Protein AF-A0A959S0R4-F1 (afdb_monomer)

Solvent-accessible surface area (backbone atoms only — not comparable to full-atom values): 3894 Å² total; per-residue (Å²): 114,71,70,56,57,52,48,55,52,38,57,51,33,55,76,46,88,86,65,56,71,68,56,47,53,50,51,26,50,52,48,15,63,76,66,75,37,68,75,35,65,75,46,86,43,66,16,50,46,49,54,53,49,51,51,54,52,51,52,52,49,52,40,62,74,65,72,112

Foldseek 3Di:
DVVVVLVVVLVVQLVDQPDDQVVLQVVLVVCCVVLVNCVSNVDRTPSSNVVVVVVSVVVVVVCVVVPD

pLDDT: mean 94.0, std 7.45, range [57.09, 98.69]

Radius of gyration: 13.26 Å; Cα contacts (8 Å, |Δi|>4): 45; chains: 1; bounding box: 32×29×31 Å

Mean predicted aligned error: 3.58 Å

Secondary structure (DSSP, 8-state):
-HHHHHHHHHHHHHHS--S-HHHHHHHHHHHHHHHT-GGGGG--SHHHHHHHHHHHHHHHHHHHHHT-

Sequence (68 aa):
ASRYRVKDLIDCMEEDDISTPEKVKQLREDLAKHHSNEAFLECENMGEILKLQLKSTLAKHIRKVRNI

Structure (mmCIF, N/CA/C/O backbone):
data_AF-A0A959S0R4-F1
#
_entry.id   AF-A0A959S0R4-F1
#
loop_
_atom_site.group_PDB
_atom_site.id
_atom_site.type_symbol
_atom_site.label_atom_id
_atom_site.label_alt_id
_atom_site.label_comp_id
_atom_site.label_asym_id
_atom_site.label_entity_id
_atom_site.label_seq_id
_atom_site.pdbx_PDB_ins_code
_atom_site.Cartn_x
_atom_site.Cartn_y
_atom_site.Cartn_z
_atom_site.occupancy
_atom_site.B_iso_or_equiv
_atom_site.auth_seq_id
_atom_site.auth_comp_id
_atom_site.auth_asym_id
_atom_site.auth_atom_id
_atom_site.pdbx_PDB_model_num
ATOM 1 N N . ALA A 1 1 ? 0.205 -16.004 -17.245 1.00 73.38 1 ALA A N 1
ATOM 2 C CA . ALA A 1 1 ? -0.089 -16.614 -15.931 1.00 73.38 1 ALA A CA 1
ATOM 3 C C . ALA A 1 1 ? 0.226 -15.669 -14.762 1.00 73.38 1 ALA A C 1
ATOM 5 O O . ALA A 1 1 ? -0.701 -15.265 -14.078 1.00 73.38 1 ALA A O 1
ATOM 6 N N . SER A 1 2 ? 1.479 -15.246 -14.547 1.00 85.94 2 SER A N 1
ATOM 7 C CA . SER A 1 2 ? 1.875 -14.520 -13.319 1.00 85.94 2 SER A CA 1
ATOM 8 C C . SER A 1 2 ? 1.223 -13.145 -13.107 1.00 85.94 2 SER A C 1
ATOM 10 O O . SER A 1 2 ? 0.895 -12.816 -11.975 1.00 85.94 2 SER A O 1
ATOM 12 N N . ARG A 1 3 ? 0.970 -12.361 -14.170 1.00 87.75 3 ARG A N 1
ATOM 13 C CA . ARG A 1 3 ? 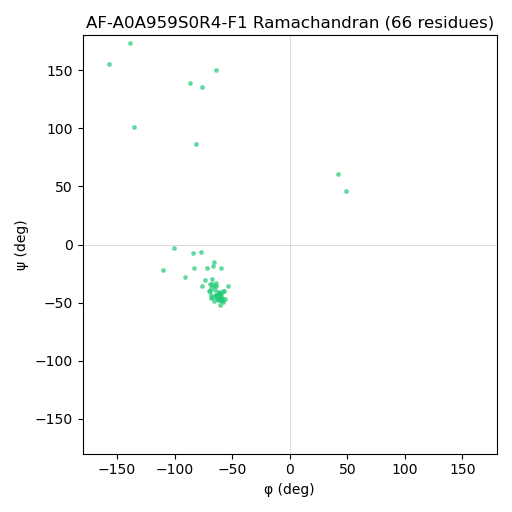0.283 -11.053 -14.057 1.00 87.75 3 ARG A CA 1
ATOM 14 C C . ARG A 1 3 ? -1.127 -11.178 -13.475 1.00 87.75 3 ARG A C 1
ATOM 16 O O . ARG A 1 3 ? -1.516 -10.352 -12.663 1.00 87.75 3 ARG A O 1
ATOM 23 N N . TYR A 1 4 ? -1.870 -12.198 -13.904 1.00 92.75 4 TYR A N 1
ATOM 24 C CA . TYR A 1 4 ? -3.242 -12.423 -13.451 1.00 92.75 4 TYR A CA 1
ATOM 25 C C . TYR A 1 4 ? -3.267 -12.838 -11.984 1.00 92.75 4 TYR A C 1
ATOM 27 O O . TYR A 1 4 ? -3.964 -12.214 -11.213 1.00 92.75 4 TYR A O 1
ATOM 35 N N . ARG A 1 5 ? -2.365 -13.730 -11.558 1.00 94.62 5 ARG A N 1
ATOM 36 C CA . ARG A 1 5 ? -2.246 -14.114 -10.141 1.00 94.62 5 ARG A CA 1
ATOM 37 C C . ARG A 1 5 ? -1.985 -12.934 -9.200 1.00 94.62 5 ARG A C 1
ATOM 39 O O . ARG A 1 5 ? -2.511 -12.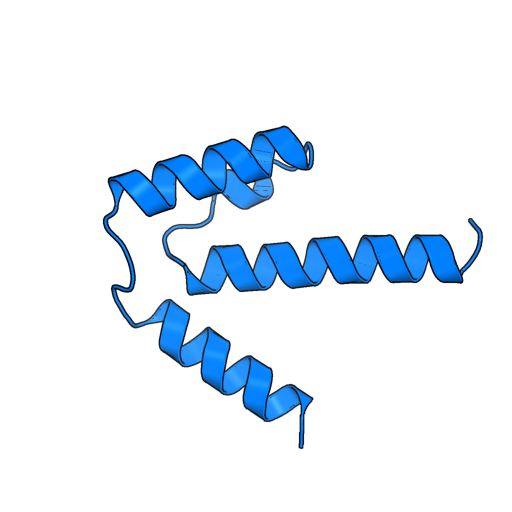909 -8.099 1.00 94.62 5 ARG A O 1
ATOM 46 N N . VAL A 1 6 ? -1.139 -11.985 -9.612 1.00 92.94 6 VAL A N 1
ATOM 47 C CA . VAL A 1 6 ? -0.871 -10.778 -8.810 1.00 92.94 6 VAL A CA 1
ATOM 48 C C . VAL A 1 6 ? -2.094 -9.869 -8.778 1.00 92.94 6 VAL A C 1
ATOM 50 O O . VAL A 1 6 ? -2.397 -9.315 -7.731 1.00 92.94 6 VAL A O 1
ATOM 53 N N . LYS A 1 7 ? -2.795 -9.730 -9.909 1.00 93.94 7 LYS A N 1
ATOM 54 C CA . LYS A 1 7 ? -4.050 -8.981 -9.965 1.00 93.94 7 LYS A CA 1
ATOM 55 C C . LYS A 1 7 ? -5.092 -9.603 -9.037 1.00 93.94 7 LYS A C 1
ATOM 57 O O . LYS A 1 7 ? -5.588 -8.890 -8.185 1.00 93.94 7 LYS A O 1
ATOM 62 N N . ASP A 1 8 ? -5.343 -10.903 -9.153 1.00 95.88 8 ASP A N 1
ATOM 63 C CA . ASP A 1 8 ? -6.340 -11.607 -8.341 1.00 95.88 8 ASP A CA 1
ATOM 64 C C . ASP A 1 8 ? -6.035 -11.459 -6.843 1.00 95.88 8 ASP A C 1
ATOM 66 O O . ASP A 1 8 ? -6.933 -11.216 -6.049 1.00 95.88 8 ASP A O 1
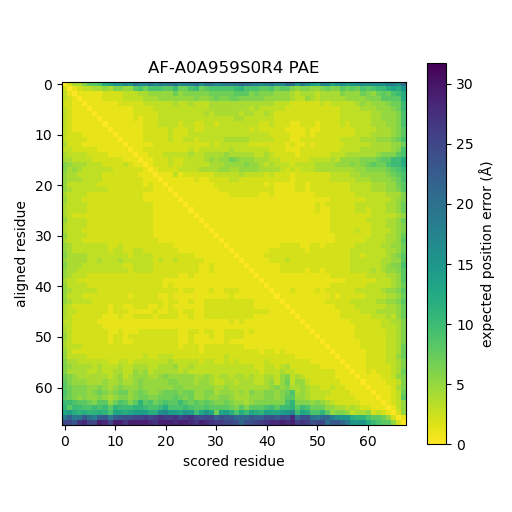ATOM 70 N N . LEU A 1 9 ? -4.754 -11.533 -6.456 1.00 95.19 9 LEU A N 1
ATOM 71 C CA . LEU A 1 9 ? -4.343 -11.295 -5.073 1.00 95.19 9 LEU A CA 1
ATOM 72 C C . LEU A 1 9 ? -4.651 -9.863 -4.613 1.00 95.19 9 LEU A C 1
ATOM 74 O O . LEU A 1 9 ? -5.177 -9.689 -3.522 1.00 95.19 9 LEU A O 1
ATOM 78 N N . ILE A 1 10 ? -4.310 -8.849 -5.414 1.00 96.38 10 ILE A N 1
ATOM 79 C CA . ILE A 1 10 ? -4.580 -7.444 -5.070 1.00 96.38 10 ILE A CA 1
ATOM 80 C C . ILE A 1 10 ? -6.086 -7.193 -5.002 1.00 96.38 10 ILE A C 1
ATOM 82 O O . ILE A 1 10 ? -6.523 -6.550 -4.059 1.00 96.38 10 ILE A O 1
ATOM 86 N N . ASP A 1 11 ? -6.855 -7.723 -5.954 1.00 96.38 11 ASP A N 1
ATOM 87 C CA . ASP A 1 11 ? -8.309 -7.573 -5.997 1.00 96.38 11 ASP A CA 1
ATOM 88 C C . ASP A 1 11 ? -8.937 -8.172 -4.716 1.00 96.38 11 ASP A C 1
ATOM 90 O O . ASP A 1 11 ? -9.760 -7.520 -4.085 1.00 96.38 11 ASP A O 1
ATOM 94 N N . CYS A 1 12 ? -8.487 -9.347 -4.244 1.00 97.00 12 CYS A N 1
ATOM 95 C CA . CYS A 1 12 ? -8.931 -9.875 -2.944 1.00 97.00 12 CYS A CA 1
ATOM 96 C C . CYS A 1 12 ? -8.547 -8.958 -1.770 1.00 97.00 12 CYS A C 1
ATOM 98 O O . CYS A 1 12 ? -9.335 -8.761 -0.854 1.00 97.00 12 CYS A O 1
ATOM 100 N N . MET A 1 13 ? -7.340 -8.383 -1.786 1.00 96.38 13 MET A N 1
ATOM 101 C CA . MET A 1 13 ? -6.876 -7.488 -0.719 1.00 96.38 13 MET A CA 1
ATOM 102 C C . MET A 1 13 ? -7.565 -6.114 -0.707 1.00 96.38 13 MET A C 1
ATOM 104 O O . MET A 1 13 ? -7.470 -5.420 0.304 1.00 96.38 13 MET A O 1
ATOM 108 N N . GLU A 1 14 ? -8.168 -5.682 -1.820 1.00 96.25 14 GLU A N 1
ATOM 109 C CA . GLU A 1 14 ? -8.973 -4.453 -1.886 1.00 96.25 14 GLU A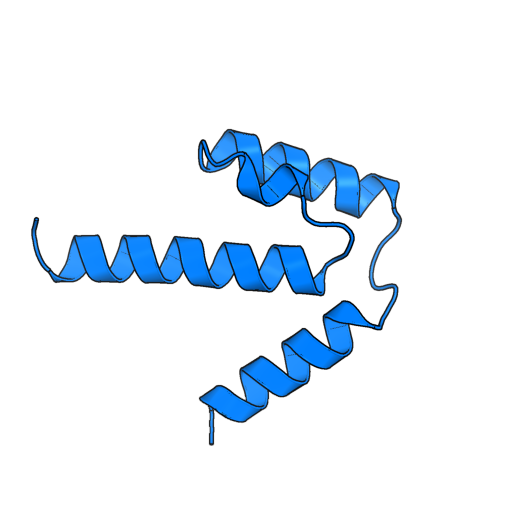 CA 1
ATOM 110 C C . GLU A 1 14 ? -10.335 -4.650 -1.182 1.00 96.25 14 GLU A C 1
ATOM 112 O O . GLU A 1 14 ? -10.844 -3.704 -0.586 1.00 96.25 14 GLU A O 1
ATOM 117 N N . GLU A 1 15 ? -10.881 -5.872 -1.188 1.00 95.19 15 GLU A N 1
ATOM 118 C CA . GLU A 1 15 ? -12.181 -6.215 -0.582 1.00 95.19 15 GLU A CA 1
ATOM 119 C C . GLU A 1 15 ? -12.076 -6.685 0.885 1.00 95.19 15 GLU A C 1
ATOM 121 O O . GLU A 1 15 ? -13.019 -6.524 1.662 1.00 95.19 15 GLU A O 1
ATOM 126 N N . ASP A 1 16 ? -10.941 -7.270 1.280 1.00 94.88 16 ASP A N 1
ATOM 127 C CA . ASP A 1 16 ? -10.731 -7.806 2.629 1.00 94.88 16 ASP A CA 1
ATOM 128 C C . ASP A 1 16 ? -10.217 -6.747 3.626 1.00 94.88 16 ASP A C 1
ATOM 130 O O . ASP A 1 16 ? -9.276 -5.994 3.357 1.00 94.88 16 ASP A O 1
ATOM 134 N N . ASP A 1 17 ? -10.740 -6.774 4.857 1.00 93.94 17 ASP A N 1
ATOM 135 C CA . ASP A 1 17 ? -10.173 -6.023 5.985 1.00 93.94 17 ASP A CA 1
ATOM 136 C C . ASP A 1 17 ? -8.975 -6.775 6.598 1.00 93.94 17 ASP A C 1
ATOM 138 O O . ASP A 1 17 ? -9.096 -7.587 7.519 1.00 93.94 17 ASP A O 1
ATOM 142 N N . ILE A 1 18 ? -7.789 -6.539 6.035 1.00 95.12 18 ILE A N 1
ATOM 143 C CA . ILE A 1 18 ? -6.539 -7.220 6.420 1.00 95.12 18 ILE A CA 1
ATOM 144 C C . ILE A 1 18 ? -5.875 -6.566 7.645 1.00 95.12 18 ILE A C 1
ATOM 146 O O . ILE A 1 18 ? -5.020 -7.172 8.300 1.00 95.12 18 ILE A O 1
ATOM 150 N N . SER A 1 19 ? -6.203 -5.309 7.953 1.00 96.69 19 SER A N 1
ATOM 151 C CA . SER A 1 19 ? -5.533 -4.539 9.002 1.00 96.69 19 SER A CA 1
ATOM 152 C C . SER A 1 19 ? -6.412 -3.417 9.523 1.00 96.69 19 SER A C 1
ATOM 154 O O . SER A 1 19 ? -7.232 -2.884 8.796 1.00 96.69 19 SER A O 1
ATOM 156 N N . THR A 1 20 ? -6.175 -2.977 10.758 1.00 97.69 20 THR A N 1
ATOM 157 C CA . THR A 1 20 ? -7.019 -1.938 11.354 1.00 97.69 20 THR A CA 1
ATOM 158 C C . THR A 1 20 ? -6.915 -0.607 10.593 1.00 97.69 20 THR A C 1
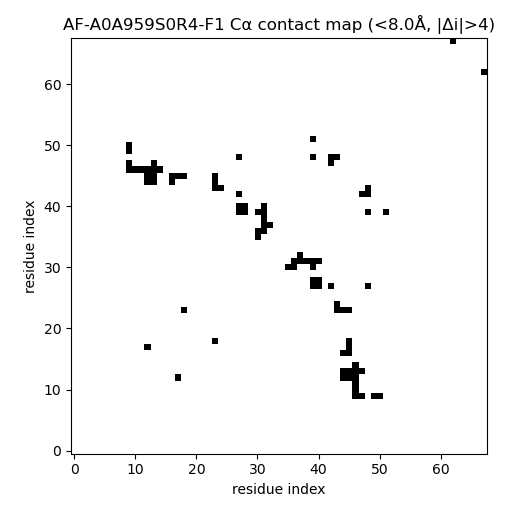ATOM 160 O O . THR A 1 20 ? -5.836 -0.276 10.075 1.00 97.69 20 THR A O 1
ATOM 163 N N . PRO A 1 21 ? -7.982 0.215 10.582 1.00 97.50 21 PRO A N 1
ATOM 164 C CA . PRO A 1 21 ? -7.975 1.521 9.920 1.00 97.50 21 PRO A CA 1
ATOM 165 C C . PRO A 1 21 ? -6.815 2.423 10.365 1.00 97.50 21 PRO A C 1
ATOM 167 O O . PRO A 1 21 ? -6.225 3.141 9.557 1.00 97.50 21 PRO A O 1
ATOM 170 N N . GLU A 1 22 ? -6.425 2.355 11.641 1.00 98.38 22 GLU A N 1
ATOM 171 C CA . GLU A 1 22 ? -5.300 3.121 12.186 1.00 98.38 22 GLU A CA 1
ATOM 172 C C . GLU A 1 22 ? -3.973 2.694 11.559 1.00 98.38 22 GLU A C 1
ATOM 174 O O . GLU A 1 22 ? -3.122 3.540 11.283 1.00 98.38 22 GLU A O 1
ATOM 179 N N . LYS A 1 23 ? -3.784 1.391 11.320 1.00 98.31 23 LYS A N 1
ATOM 180 C CA . LYS A 1 23 ? -2.559 0.857 10.719 1.00 98.31 23 LYS A CA 1
ATOM 181 C C . LYS A 1 23 ? -2.491 1.110 9.223 1.00 98.31 23 LYS A C 1
ATOM 183 O O . LYS A 1 23 ? -1.410 1.441 8.737 1.00 98.31 23 LYS A O 1
ATOM 188 N N . VAL A 1 24 ? -3.619 1.052 8.521 1.00 98.31 24 VAL A N 1
ATOM 189 C CA . VAL A 1 24 ? -3.710 1.468 7.114 1.00 98.31 24 VAL A CA 1
ATOM 190 C C . VAL A 1 24 ? -3.377 2.955 6.980 1.00 98.31 24 VAL A C 1
ATOM 192 O O . VAL A 1 24 ? -2.516 3.328 6.179 1.00 98.31 24 VAL A O 1
ATOM 195 N N . LYS A 1 25 ? -3.973 3.802 7.831 1.00 98.50 25 LYS A N 1
ATOM 196 C CA . LYS A 1 25 ? -3.693 5.242 7.865 1.00 98.50 25 LYS A CA 1
ATOM 197 C C . LYS A 1 25 ? -2.225 5.540 8.178 1.00 98.50 25 LYS A C 1
ATOM 199 O O . LYS A 1 25 ? -1.611 6.348 7.488 1.00 98.50 25 LYS A O 1
ATOM 204 N N . GLN A 1 26 ? -1.655 4.875 9.179 1.00 98.69 26 GLN A N 1
ATOM 205 C CA . GLN A 1 26 ? -0.243 5.043 9.517 1.00 98.69 26 GLN A CA 1
ATOM 206 C C . GLN A 1 26 ? 0.652 4.662 8.325 1.00 98.69 26 GLN A C 1
ATOM 208 O O . GLN A 1 26 ? 1.537 5.421 7.937 1.00 98.69 26 GLN A O 1
ATOM 213 N N . LEU A 1 27 ? 0.399 3.504 7.709 1.00 98.38 27 LEU A N 1
ATOM 214 C CA . LEU A 1 27 ? 1.220 2.993 6.616 1.00 98.38 27 LEU A CA 1
ATOM 215 C C . LEU A 1 27 ? 1.194 3.909 5.389 1.00 98.38 27 LEU A C 1
ATOM 217 O O . LEU A 1 27 ? 2.243 4.182 4.804 1.00 98.38 27 LEU A O 1
ATOM 221 N N . ARG A 1 28 ? 0.014 4.389 4.987 1.00 98.44 28 ARG A N 1
ATOM 222 C CA . ARG A 1 28 ? -0.103 5.263 3.815 1.00 98.44 28 ARG A CA 1
ATOM 223 C C . ARG A 1 28 ? 0.586 6.618 4.027 1.00 98.44 28 ARG A C 1
ATOM 225 O O . ARG A 1 28 ? 1.214 7.126 3.101 1.00 98.44 28 ARG A O 1
ATOM 232 N N . GLU A 1 29 ? 0.538 7.169 5.243 1.00 98.69 29 GLU A N 1
ATOM 233 C CA . GLU A 1 29 ? 1.238 8.408 5.613 1.00 98.69 29 GLU A CA 1
ATOM 234 C C . GLU A 1 29 ? 2.764 8.206 5.605 1.00 98.69 29 GLU A C 1
ATOM 236 O O . GLU A 1 29 ? 3.502 9.001 5.009 1.00 98.69 29 GLU A O 1
ATOM 241 N N . ASP A 1 30 ? 3.239 7.098 6.183 1.00 98.44 30 ASP A N 1
ATOM 242 C CA . ASP A 1 30 ? 4.657 6.730 6.197 1.00 98.44 30 ASP A CA 1
ATOM 243 C C . ASP A 1 30 ? 5.200 6.519 4.770 1.00 98.44 30 ASP A C 1
ATOM 245 O O . ASP A 1 30 ? 6.291 6.997 4.440 1.00 98.44 30 ASP A O 1
ATOM 249 N N . LEU A 1 31 ? 4.434 5.864 3.888 1.00 98.19 31 LEU A N 1
ATOM 250 C CA . LEU A 1 31 ? 4.808 5.654 2.485 1.00 98.19 31 LEU A CA 1
ATOM 251 C C . LEU A 1 31 ? 4.766 6.944 1.662 1.00 98.19 31 LEU A C 1
ATOM 253 O O . LEU A 1 31 ? 5.686 7.176 0.870 1.00 98.19 31 LEU A O 1
ATOM 257 N N . ALA A 1 32 ? 3.765 7.807 1.874 1.00 98.31 32 ALA A N 1
ATOM 258 C CA . ALA A 1 32 ? 3.703 9.122 1.239 1.00 98.31 32 ALA A CA 1
ATOM 259 C C . ALA A 1 32 ? 4.969 9.931 1.543 1.00 98.31 32 ALA A C 1
ATOM 261 O O . ALA A 1 32 ? 5.616 10.453 0.630 1.00 98.31 32 ALA A O 1
ATOM 262 N N . LYS A 1 33 ? 5.378 9.953 2.819 1.00 98.00 33 LYS A N 1
ATOM 263 C CA . LYS A 1 33 ? 6.602 10.618 3.273 1.00 98.00 33 LYS A CA 1
ATOM 264 C C . LYS A 1 33 ? 7.860 9.956 2.716 1.00 98.00 33 LYS A C 1
ATOM 266 O O . LYS A 1 33 ? 8.726 10.645 2.182 1.00 98.00 33 LYS A O 1
ATOM 271 N N . HIS A 1 34 ? 7.972 8.632 2.816 1.00 95.81 34 HIS A N 1
ATOM 272 C CA . HIS A 1 34 ? 9.158 7.890 2.380 1.00 95.81 34 HIS A CA 1
ATOM 273 C C . HIS A 1 34 ? 9.403 7.992 0.867 1.00 95.81 34 HIS A C 1
ATOM 275 O O . HIS A 1 34 ? 10.548 7.976 0.408 1.00 95.81 34 HIS A O 1
ATOM 281 N N . HIS A 1 35 ? 8.339 8.082 0.070 1.00 94.00 35 HIS A N 1
ATOM 282 C CA . HIS A 1 35 ? 8.433 8.173 -1.384 1.00 94.00 35 HIS A CA 1
ATOM 283 C C . HIS A 1 35 ? 8.261 9.583 -1.947 1.00 94.00 35 HIS A C 1
ATOM 285 O O . HIS A 1 35 ? 8.406 9.729 -3.162 1.00 94.00 35 HIS A O 1
ATOM 291 N N . SER A 1 36 ? 7.993 10.589 -1.105 1.00 95.81 36 SER A N 1
ATOM 292 C CA . SER A 1 36 ? 7.606 11.942 -1.532 1.00 95.81 36 SER A CA 1
ATOM 293 C C . SER A 1 36 ? 6.487 11.903 -2.580 1.00 95.81 36 SER A C 1
ATOM 295 O O . SER A 1 36 ? 6.580 12.530 -3.633 1.00 95.81 36 SER A O 1
ATOM 297 N N . ASN A 1 37 ? 5.462 11.088 -2.323 1.00 96.06 37 ASN A N 1
ATOM 298 C CA . ASN A 1 37 ? 4.356 10.848 -3.245 1.00 96.06 37 ASN A CA 1
ATOM 299 C C . ASN A 1 37 ? 3.023 10.886 -2.492 1.00 96.06 37 ASN A C 1
ATOM 301 O O . ASN A 1 37 ? 2.636 9.909 -1.857 1.00 96.06 37 ASN A O 1
ATOM 305 N N . GLU A 1 38 ? 2.308 12.001 -2.597 1.00 97.81 38 GLU A N 1
ATOM 306 C CA . GLU A 1 38 ? 1.032 12.210 -1.904 1.00 97.81 38 GLU A CA 1
ATOM 307 C C . GLU A 1 38 ? -0.082 11.274 -2.382 1.00 97.81 38 GLU A C 1
ATOM 309 O O . GLU A 1 38 ? -1.040 11.075 -1.650 1.00 97.81 38 GLU A O 1
ATOM 314 N N . ALA A 1 39 ? 0.066 10.602 -3.532 1.00 98.06 39 ALA A N 1
ATOM 315 C CA . ALA A 1 39 ? -0.926 9.635 -4.008 1.00 98.06 39 ALA A CA 1
ATOM 316 C C . ALA A 1 39 ? -1.164 8.465 -3.033 1.00 98.06 39 ALA A C 1
ATOM 318 O O . ALA A 1 39 ? -2.193 7.807 -3.128 1.00 98.06 39 ALA A O 1
ATOM 319 N N . PHE A 1 40 ? -0.236 8.194 -2.105 1.00 98.50 40 PHE A N 1
ATOM 320 C CA . PHE A 1 40 ? -0.475 7.221 -1.036 1.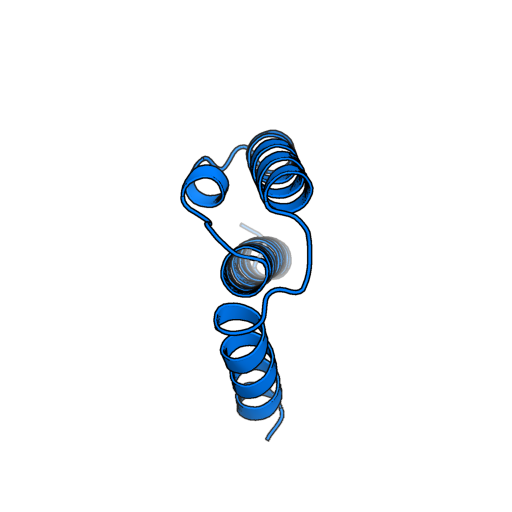00 98.50 40 PHE A CA 1
ATOM 321 C C . PHE A 1 40 ? -1.552 7.694 -0.050 1.00 98.50 40 PHE A C 1
ATOM 323 O O . PHE A 1 40 ? -2.268 6.863 0.491 1.00 98.50 40 PHE A O 1
ATOM 330 N N . LEU A 1 41 ? -1.716 9.002 0.166 1.00 98.44 41 LEU A N 1
ATOM 331 C CA . LEU A 1 41 ? -2.717 9.547 1.091 1.00 98.44 41 LEU A CA 1
ATOM 332 C C . LEU A 1 41 ? -4.158 9.307 0.627 1.00 98.44 41 LEU A C 1
ATOM 334 O O . LEU A 1 41 ? -5.062 9.350 1.455 1.00 98.44 41 LEU A O 1
ATOM 338 N N . GLU A 1 42 ? -4.355 9.012 -0.656 1.00 98.06 42 GLU A N 1
ATOM 339 C CA . GLU A 1 42 ? -5.656 8.665 -1.236 1.00 98.06 42 GLU A CA 1
ATOM 340 C C . GLU A 1 42 ? -6.001 7.179 -1.068 1.00 98.06 42 GLU A C 1
ATOM 342 O O . GLU A 1 42 ? -7.108 6.776 -1.396 1.00 98.06 42 GLU A O 1
ATOM 347 N N . CYS A 1 43 ? -5.074 6.347 -0.575 1.00 98.06 43 CYS A N 1
ATOM 348 C CA . CYS A 1 43 ? -5.359 4.934 -0.345 1.00 98.06 43 CYS A CA 1
ATOM 349 C C . CYS A 1 43 ? -6.214 4.741 0.918 1.00 98.06 43 CYS A C 1
ATOM 351 O O . CYS A 1 43 ? -5.913 5.307 1.979 1.00 98.06 43 CYS A O 1
ATOM 353 N N . GLU A 1 44 ? -7.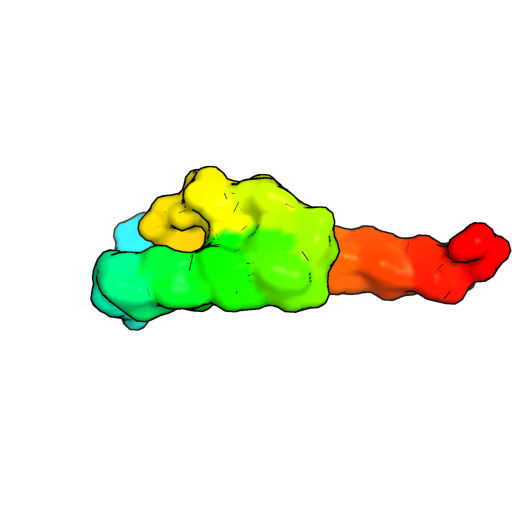229 3.890 0.813 1.00 97.38 44 GLU A N 1
ATOM 354 C CA . GLU A 1 44 ? -8.201 3.586 1.867 1.00 97.38 44 GLU A CA 1
ATOM 355 C C . GLU A 1 44 ? -8.048 2.167 2.431 1.00 97.38 44 GLU A C 1
ATOM 357 O O . GLU A 1 44 ? -8.438 1.916 3.569 1.00 97.38 44 GLU A O 1
ATOM 362 N N . ASN A 1 45 ? -7.427 1.250 1.681 1.00 97.62 45 ASN A N 1
ATOM 363 C CA . ASN A 1 45 ? -7.228 -0.143 2.088 1.00 97.62 45 ASN A CA 1
ATOM 364 C C . ASN A 1 45 ? -5.826 -0.679 1.730 1.00 97.62 45 ASN A C 1
ATOM 366 O O . ASN A 1 45 ? -5.016 -0.028 1.060 1.00 97.62 45 ASN A O 1
ATOM 370 N N . MET A 1 46 ? -5.516 -1.893 2.195 1.00 97.38 46 MET A N 1
ATOM 371 C CA . MET A 1 46 ? -4.208 -2.522 1.972 1.00 97.38 46 MET A CA 1
ATOM 372 C C . MET A 1 46 ? -3.945 -2.889 0.506 1.00 97.38 46 MET A C 1
ATOM 374 O O . MET A 1 46 ? -2.794 -2.810 0.062 1.00 97.38 46 MET A O 1
ATOM 378 N N . GLY A 1 47 ? -4.976 -3.275 -0.250 1.00 97.56 47 GLY A N 1
ATOM 379 C CA . GLY A 1 47 ? -4.860 -3.580 -1.676 1.00 97.56 47 GLY A CA 1
ATOM 380 C C . GLY A 1 47 ? -4.406 -2.368 -2.494 1.00 9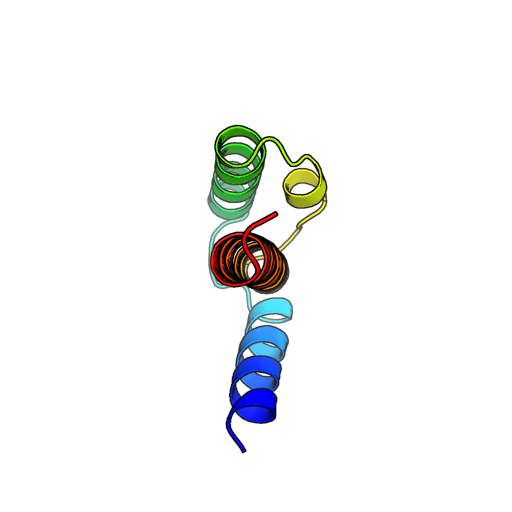7.56 47 GLY A C 1
ATOM 381 O O . GLY A 1 47 ? -3.433 -2.452 -3.254 1.00 97.56 47 GLY A O 1
ATOM 382 N N . GLU A 1 48 ? -5.017 -1.207 -2.258 1.00 98.06 48 GLU A N 1
ATOM 383 C CA . GLU A 1 48 ? -4.661 0.056 -2.910 1.00 98.06 48 GLU A CA 1
ATOM 384 C C . GLU A 1 48 ? -3.227 0.494 -2.594 1.00 98.06 48 GLU A C 1
ATOM 386 O O . GLU A 1 48 ? -2.463 0.842 -3.506 1.00 98.06 48 GLU A O 1
ATOM 391 N N . ILE A 1 49 ? -2.825 0.403 -1.318 1.00 98.06 49 ILE A N 1
ATOM 392 C CA . ILE A 1 49 ? -1.453 0.704 -0.886 1.00 98.06 49 ILE A CA 1
ATOM 393 C C . ILE A 1 49 ? -0.455 -0.190 -1.631 1.00 98.06 49 ILE A C 1
ATOM 395 O O . ILE A 1 49 ? 0.524 0.304 -2.205 1.00 98.06 49 ILE A O 1
ATOM 399 N N . LEU A 1 50 ? -0.693 -1.507 -1.660 1.00 97.06 50 LEU A N 1
ATOM 400 C CA . LEU A 1 50 ? 0.206 -2.462 -2.310 1.00 97.06 50 LEU A CA 1
ATOM 401 C C . LEU A 1 50 ? 0.313 -2.199 -3.818 1.00 97.06 50 LEU A C 1
ATOM 403 O O . LEU A 1 50 ? 1.413 -2.196 -4.381 1.00 97.06 50 LEU A O 1
ATOM 407 N N . LYS A 1 51 ? -0.812 -1.929 -4.479 1.00 96.69 51 LYS A N 1
ATOM 408 C CA . LYS A 1 51 ? -0.877 -1.607 -5.909 1.00 96.69 51 LYS A CA 1
ATOM 409 C C . LYS A 1 51 ? -0.042 -0.376 -6.252 1.00 96.69 51 LYS A C 1
ATOM 411 O O . LYS A 1 51 ? 0.765 -0.417 -7.191 1.00 96.69 51 LYS A O 1
ATOM 416 N N . LEU A 1 52 ? -0.175 0.703 -5.478 1.00 97.50 52 LEU A N 1
ATOM 417 C CA . LEU A 1 52 ? 0.615 1.917 -5.678 1.00 97.50 52 LEU A CA 1
ATOM 418 C C . LEU A 1 52 ? 2.101 1.701 -5.349 1.00 97.50 52 LEU A C 1
ATOM 420 O O . LEU A 1 52 ? 2.972 2.200 -6.075 1.00 97.50 52 LEU A O 1
ATOM 424 N N . GLN A 1 53 ? 2.410 0.914 -4.317 1.00 96.44 53 GLN A N 1
ATOM 425 C CA . GLN A 1 53 ? 3.781 0.568 -3.942 1.00 96.44 53 GLN A CA 1
ATOM 426 C C . GLN A 1 53 ? 4.501 -0.212 -5.046 1.00 96.44 53 GLN A C 1
ATOM 428 O O . GLN A 1 53 ? 5.640 0.112 -5.409 1.00 96.44 53 GLN A O 1
ATOM 433 N N . LEU A 1 54 ? 3.834 -1.211 -5.629 1.00 94.75 54 LEU A N 1
ATOM 434 C CA . LEU A 1 54 ? 4.367 -1.985 -6.748 1.00 94.75 54 LEU A CA 1
ATOM 435 C C . LEU A 1 54 ? 4.592 -1.097 -7.974 1.00 94.75 54 LEU A C 1
ATOM 437 O O . LEU A 1 54 ? 5.671 -1.146 -8.570 1.00 94.75 54 LEU A O 1
ATOM 441 N N . LYS A 1 55 ? 3.632 -0.225 -8.314 1.00 92.94 55 LYS A N 1
ATOM 442 C CA . LYS A 1 55 ? 3.776 0.743 -9.415 1.00 92.94 55 LYS A CA 1
ATOM 443 C C . LYS A 1 55 ? 4.976 1.668 -9.196 1.00 92.94 55 LYS A C 1
ATOM 445 O O . LYS A 1 55 ? 5.780 1.852 -10.110 1.00 92.94 55 LYS A O 1
ATOM 450 N N . SER A 1 56 ? 5.125 2.208 -7.987 1.00 92.38 56 SER A N 1
ATOM 451 C CA . SER A 1 56 ? 6.230 3.101 -7.613 1.00 92.38 56 SER A CA 1
ATOM 452 C C . SER A 1 56 ? 7.587 2.397 -7.696 1.00 92.38 56 SER A C 1
ATOM 454 O O . SER A 1 56 ? 8.545 2.947 -8.244 1.00 92.38 56 SER A O 1
ATOM 456 N N . THR A 1 57 ? 7.667 1.159 -7.208 1.00 93.06 57 THR A N 1
ATOM 457 C CA . THR A 1 57 ? 8.896 0.352 -7.207 1.00 93.06 57 THR A CA 1
ATOM 458 C C . THR A 1 57 ? 9.304 -0.054 -8.622 1.00 93.06 57 THR A C 1
ATOM 460 O O . THR A 1 57 ? 10.461 0.126 -9.008 1.00 93.06 57 THR A O 1
ATOM 463 N N . LEU A 1 58 ? 8.355 -0.530 -9.434 1.00 91.75 58 LEU A N 1
ATOM 464 C CA . LEU A 1 58 ? 8.598 -0.896 -10.830 1.00 91.75 58 LEU A CA 1
ATOM 465 C C . LEU A 1 58 ? 9.004 0.316 -11.669 1.00 91.75 58 LEU A C 1
ATOM 467 O O . LEU A 1 58 ? 9.964 0.227 -12.427 1.00 91.75 58 LEU A O 1
ATOM 471 N N . ALA A 1 59 ? 8.337 1.464 -11.508 1.00 89.06 59 ALA A N 1
ATOM 472 C CA . ALA A 1 59 ? 8.704 2.687 -12.219 1.00 89.06 59 ALA A CA 1
ATOM 473 C C . ALA A 1 59 ? 10.137 3.130 -11.886 1.00 89.06 59 ALA A C 1
ATOM 475 O O . ALA A 1 59 ? 10.906 3.450 -12.793 1.00 89.06 59 ALA A O 1
ATOM 476 N N . LYS A 1 60 ? 10.525 3.097 -10.602 1.00 88.94 60 LYS A N 1
ATOM 477 C CA . LYS A 1 60 ? 11.904 3.375 -10.168 1.00 88.94 60 LYS A CA 1
ATOM 478 C C . LYS A 1 60 ? 12.899 2.391 -10.782 1.00 88.94 60 LYS A C 1
ATOM 480 O O . LY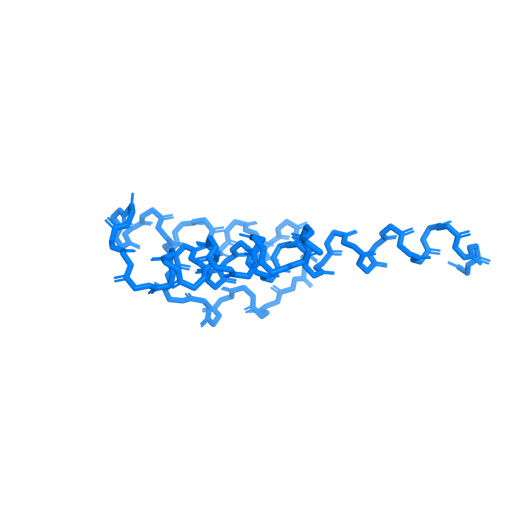S A 1 60 ? 13.937 2.814 -11.284 1.00 88.94 60 LYS A O 1
ATOM 485 N N . HIS A 1 61 ? 12.574 1.098 -10.786 1.00 91.12 61 HIS A N 1
ATOM 486 C CA . HIS A 1 61 ? 13.436 0.073 -11.369 1.00 91.12 61 HIS A CA 1
ATOM 487 C C . HIS A 1 61 ? 13.600 0.253 -12.884 1.00 91.12 61 HIS A C 1
ATOM 489 O O . HIS A 1 61 ? 14.720 0.232 -13.378 1.00 91.12 61 HIS A O 1
ATOM 495 N N . ILE A 1 62 ? 12.514 0.516 -13.616 1.00 91.94 62 ILE A N 1
ATOM 496 C CA . ILE A 1 62 ? 12.549 0.759 -15.066 1.00 91.94 62 ILE A CA 1
ATOM 497 C C . ILE A 1 62 ? 13.375 2.005 -15.396 1.00 91.94 62 ILE A C 1
ATOM 499 O O . ILE A 1 62 ? 14.174 1.957 -16.328 1.00 91.94 62 ILE A O 1
ATOM 503 N N . ARG A 1 63 ? 13.222 3.100 -14.635 1.00 90.31 63 ARG A N 1
ATOM 504 C CA . ARG A 1 63 ? 14.056 4.307 -14.793 1.00 90.31 63 ARG A CA 1
ATOM 505 C C . ARG A 1 63 ? 15.537 3.976 -14.599 1.00 90.31 63 ARG A C 1
ATOM 507 O O . ARG A 1 63 ? 16.339 4.290 -15.468 1.00 90.31 63 ARG A O 1
ATOM 514 N N . LYS A 1 64 ? 15.869 3.246 -13.527 1.00 89.88 64 LYS A N 1
ATOM 515 C CA . LYS A 1 64 ? 17.243 2.814 -13.229 1.00 89.88 64 LYS A CA 1
ATOM 516 C C . LYS A 1 64 ? 17.829 1.902 -14.314 1.00 89.88 64 LYS A C 1
ATOM 518 O O . LYS A 1 64 ? 18.983 2.067 -14.675 1.00 89.88 64 LYS A O 1
ATOM 523 N N . VAL A 1 65 ? 17.052 0.955 -14.842 1.00 90.94 65 VAL A N 1
ATOM 524 C CA . VAL A 1 65 ? 17.496 0.050 -15.920 1.00 90.94 65 VAL A CA 1
ATOM 525 C C . VAL A 1 65 ? 17.672 0.796 -17.246 1.00 90.94 65 VAL A C 1
ATOM 527 O O . VAL A 1 65 ? 18.567 0.462 -18.016 1.00 90.94 65 VAL A O 1
ATOM 530 N N . ARG A 1 66 ? 16.844 1.812 -17.523 1.00 87.69 66 ARG A N 1
ATOM 531 C CA . ARG A 1 66 ? 16.918 2.598 -18.763 1.00 87.69 66 ARG A CA 1
ATOM 532 C C . ARG A 1 66 ? 18.043 3.638 -18.796 1.00 87.69 66 ARG A C 1
ATOM 534 O O . ARG A 1 66 ? 18.218 4.211 -19.865 1.00 87.69 66 ARG A O 1
ATOM 541 N N . ASN A 1 67 ? 18.781 3.866 -17.703 1.00 59.47 67 ASN A N 1
ATOM 542 C CA . ASN A 1 67 ? 19.828 4.897 -17.599 1.00 59.47 67 ASN A CA 1
ATOM 543 C C . ASN A 1 67 ? 19.420 6.232 -18.260 1.00 59.47 67 ASN A C 1
ATOM 545 O O . ASN A 1 67 ? 20.057 6.705 -19.202 1.00 59.47 67 ASN A O 1
ATOM 549 N N . ILE A 1 68 ? 18.338 6.819 -17.740 1.00 57.09 68 ILE A N 1
ATOM 550 C CA . ILE A 1 68 ? 18.117 8.272 -17.731 1.00 57.09 68 ILE A CA 1
ATOM 551 C C . ILE A 1 68 ? 18.240 8.710 -16.276 1.00 57.09 68 ILE A C 1
ATOM 553 O O . ILE A 1 68 ? 17.630 8.014 -15.428 1.00 57.09 68 ILE A O 1
#